Protein AF-A0A9D7NVJ6-F1 (afdb_monomer_lite)

Secondary structure (DSSP, 8-state):
--GGGGSS--S--TTS--------EEEEEEE-SSSS--EEEEEESSSB-SS--SS-EEPPPPS-TTS-EEEEE-TT--EEEEEEB-S--TT----EEEE-SSSS--EEEEEE-S-S------

pLDDT: mean 79.09, std 18.38, range [38.06, 96.06]

Sequence (122 aa):
MEESDKINDNSGGIFGGDQVVVHPMVRLKIRSTLNAYSDETVVVFHTGTPAQDGDDVLKYVFALPQAPQIATLSTNSKAMAINAYGPHENGMNVPVTVNAGVTGTYTIDVTEVGIPGFLCGS

Foldseek 3Di:
DDPVVPPPPPPDDVVNPDPPPWFKKKKKKKDDPPDDAIEIAMETAADDALADDPVWAFDDDDPDLQHKYKFWARPVRTGTRYHDHYHDDPPDDTDMDIDHSDDDDMDIDMDIPGDPDPPPDD

Radius of gyration: 20.78 Å; chains: 1; bounding box: 34×42×77 Å

Structure (mmCIF, N/CA/C/O backbone):
data_AF-A0A9D7NVJ6-F1
#
_entry.id   AF-A0A9D7NVJ6-F1
#
loop_
_atom_site.group_PDB
_atom_site.id
_atom_site.type_symbol
_atom_site.label_atom_id
_atom_site.label_alt_id
_atom_site.label_comp_id
_atom_site.label_asym_id
_atom_site.label_entity_id
_atom_site.label_seq_id
_atom_site.pdbx_PDB_ins_code
_atom_site.Cartn_x
_atom_site.Cartn_y
_atom_site.Cartn_z
_atom_site.occupancy
_atom_site.B_iso_or_equiv
_atom_site.auth_seq_id
_atom_site.auth_comp_id
_atom_site.auth_asym_id
_atom_site.auth_atom_id
_atom_site.pdbx_PDB_model_num
ATOM 1 N N . MET A 1 1 ? 0.184 -8.509 -62.268 1.00 47.75 1 MET A N 1
ATOM 2 C CA . MET A 1 1 ? 0.409 -8.578 -60.813 1.00 47.75 1 MET A CA 1
ATOM 3 C C . MET A 1 1 ? 0.486 -10.051 -60.474 1.00 47.75 1 MET A C 1
ATOM 5 O O . MET A 1 1 ? -0.468 -10.760 -60.768 1.00 47.75 1 MET A O 1
ATOM 9 N N . GLU A 1 2 ? 1.658 -10.516 -60.050 1.00 49.78 2 GLU A N 1
ATOM 10 C CA . GLU A 1 2 ? 1.921 -11.926 -59.746 1.00 49.78 2 GLU A CA 1
ATOM 11 C C . GLU A 1 2 ? 1.413 -12.289 -58.344 1.00 49.78 2 GLU A C 1
ATOM 13 O O . GLU A 1 2 ? 1.388 -11.460 -57.439 1.00 49.78 2 GLU A O 1
ATOM 18 N N . GLU A 1 3 ? 1.014 -13.547 -58.171 1.00 55.19 3 GLU A N 1
ATOM 19 C CA . GLU A 1 3 ? 0.455 -14.122 -56.936 1.00 55.19 3 GLU A CA 1
ATOM 20 C C . GLU A 1 3 ? 1.470 -14.195 -55.771 1.00 55.19 3 GLU A C 1
ATOM 22 O O . GLU A 1 3 ? 1.098 -14.432 -54.624 1.00 55.19 3 GLU A O 1
ATOM 27 N N . SER A 1 4 ? 2.743 -13.906 -56.052 1.00 52.25 4 SER A N 1
ATOM 28 C CA . SER A 1 4 ? 3.867 -13.810 -55.111 1.00 52.25 4 SER A CA 1
ATOM 29 C C . SER A 1 4 ? 3.760 -12.634 -54.129 1.00 52.25 4 SER A C 1
ATOM 31 O O . SER A 1 4 ? 4.479 -12.602 -53.135 1.00 52.25 4 SER A O 1
ATOM 33 N N . ASP A 1 5 ? 2.868 -11.674 -54.386 1.00 47.78 5 ASP A N 1
ATOM 34 C CA . ASP A 1 5 ? 2.705 -10.461 -53.569 1.00 47.78 5 ASP A CA 1
ATOM 35 C C . ASP A 1 5 ? 1.725 -10.647 -52.389 1.00 47.78 5 ASP A C 1
ATOM 37 O O . ASP A 1 5 ? 1.447 -9.722 -51.636 1.00 47.78 5 ASP A O 1
ATOM 41 N N . LYS A 1 6 ? 1.185 -11.862 -52.205 1.00 55.88 6 LYS A N 1
ATOM 42 C CA . LYS A 1 6 ? 0.266 -12.199 -51.098 1.00 55.88 6 LYS A CA 1
ATOM 43 C C . LYS A 1 6 ? 0.938 -12.831 -49.878 1.00 55.88 6 LYS A C 1
ATOM 45 O O . LYS A 1 6 ? 0.254 -13.134 -48.907 1.00 55.88 6 LYS A O 1
ATOM 50 N N . ILE A 1 7 ? 2.250 -13.063 -49.922 1.00 55.59 7 ILE A N 1
ATOM 51 C CA . ILE A 1 7 ? 2.993 -13.766 -48.856 1.00 55.59 7 ILE A CA 1
ATOM 52 C C . ILE A 1 7 ? 4.004 -12.890 -48.111 1.00 55.59 7 ILE A C 1
ATOM 54 O O . ILE A 1 7 ? 4.684 -13.394 -47.223 1.00 55.59 7 ILE A O 1
ATOM 58 N N . ASN A 1 8 ? 4.062 -11.586 -48.399 1.00 47.34 8 ASN A N 1
ATOM 59 C CA . ASN A 1 8 ? 4.894 -10.642 -47.641 1.00 47.34 8 ASN A CA 1
ATOM 60 C C . ASN A 1 8 ? 4.096 -9.676 -46.755 1.00 47.34 8 ASN A C 1
ATOM 62 O O . ASN A 1 8 ? 4.701 -8.889 -46.035 1.00 47.34 8 ASN A O 1
ATOM 66 N N . ASP A 1 9 ? 2.766 -9.785 -46.743 1.00 50.16 9 ASP A N 1
ATOM 67 C CA . ASP A 1 9 ? 1.901 -9.117 -45.769 1.00 50.16 9 ASP A CA 1
ATOM 68 C C . ASP A 1 9 ? 1.355 -10.152 -44.773 1.00 50.16 9 ASP A C 1
ATOM 70 O O . ASP A 1 9 ? 0.184 -10.523 -44.773 1.00 50.16 9 ASP A O 1
ATOM 74 N N . ASN A 1 10 ? 2.262 -10.713 -43.969 1.00 48.19 10 ASN A N 1
ATOM 75 C CA . ASN A 1 10 ? 1.908 -11.477 -42.768 1.00 48.19 10 ASN A CA 1
ATOM 76 C C . ASN A 1 10 ? 2.419 -10.772 -41.502 1.00 48.19 10 ASN A C 1
ATOM 78 O O . ASN A 1 10 ? 2.771 -11.407 -40.510 1.00 48.19 10 ASN A O 1
ATOM 82 N N . SER A 1 11 ? 2.475 -9.442 -41.532 1.00 50.22 11 SER A N 1
ATOM 83 C CA . SER A 1 11 ? 2.737 -8.608 -40.358 1.00 50.22 11 SER A CA 1
ATOM 84 C C . SER A 1 11 ? 1.427 -8.136 -39.725 1.00 50.22 11 SER A C 1
ATOM 86 O O . SER A 1 11 ? 1.185 -6.941 -39.605 1.00 50.22 11 SER A O 1
ATOM 88 N N . GLY A 1 12 ? 0.593 -9.092 -39.304 1.00 49.25 12 GLY A N 1
ATOM 89 C CA . GLY A 1 12 ? -0.551 -8.819 -38.427 1.00 49.25 12 GLY A CA 1
ATOM 90 C C . GLY A 1 12 ? -1.907 -8.863 -39.124 1.00 49.25 12 GLY A C 1
ATOM 91 O O . GLY A 1 12 ? -2.585 -7.852 -39.278 1.00 49.25 12 GLY A O 1
ATOM 92 N N . GLY A 1 13 ? -2.354 -10.066 -39.495 1.00 38.06 13 GLY A N 1
ATOM 93 C CA . GLY A 1 13 ? -3.782 -10.296 -39.713 1.00 38.06 13 GLY A CA 1
ATOM 94 C C . GLY A 1 13 ? -4.570 -10.062 -38.418 1.00 38.06 13 GLY A C 1
ATOM 95 O O . GLY A 1 13 ? -4.023 -10.151 -37.327 1.00 38.06 13 GLY A O 1
ATOM 96 N N . ILE A 1 14 ? -5.881 -9.854 -38.521 1.00 55.56 14 ILE A N 1
ATOM 97 C CA . ILE A 1 14 ? -6.827 -9.680 -37.394 1.00 55.56 14 ILE A CA 1
ATOM 98 C C . ILE A 1 14 ? -6.849 -10.853 -36.373 1.00 55.56 14 ILE A C 1
ATOM 100 O O . ILE A 1 14 ? -7.517 -10.777 -35.347 1.00 55.56 14 ILE A O 1
ATOM 104 N N . PHE A 1 15 ? -6.104 -11.932 -36.647 1.00 57.19 15 PHE A N 1
ATOM 105 C CA . PHE A 1 15 ? -5.856 -13.085 -35.767 1.00 57.19 15 PHE A CA 1
ATOM 106 C C . PHE A 1 15 ? -4.407 -13.177 -35.252 1.00 57.19 15 PHE A C 1
ATOM 108 O O . PHE A 1 15 ? -4.100 -14.026 -34.420 1.00 57.19 15 PHE A O 1
ATOM 115 N N . GLY A 1 16 ? -3.514 -12.314 -35.731 1.00 50.25 16 GLY A N 1
ATOM 116 C CA . GLY A 1 16 ? -2.175 -12.077 -35.203 1.00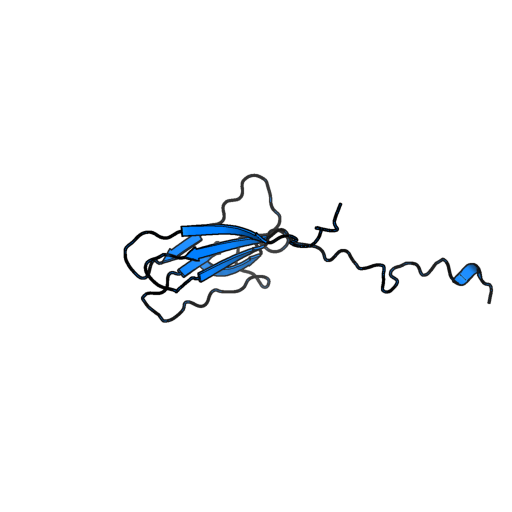 50.25 16 GLY A CA 1
ATOM 117 C C . GLY A 1 16 ? -2.262 -11.037 -34.103 1.00 50.25 1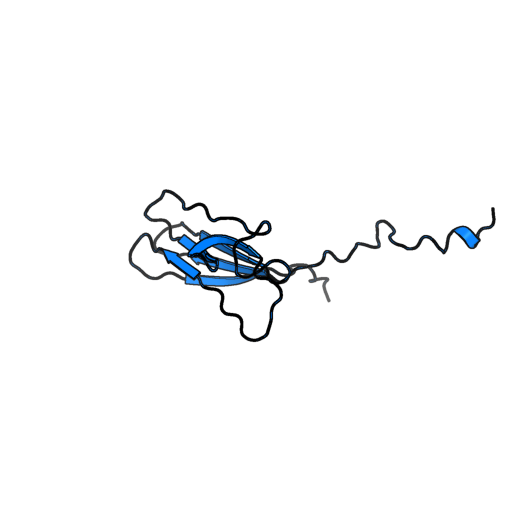6 GLY A C 1
ATOM 118 O O . GLY A 1 16 ? -1.700 -9.957 -34.239 1.00 50.25 16 GLY A O 1
ATOM 119 N N . GLY A 1 17 ? -3.052 -11.344 -33.070 1.00 45.44 17 GLY A N 1
ATOM 120 C CA . GLY A 1 17 ? -3.160 -10.485 -31.906 1.00 45.44 17 GLY A CA 1
ATOM 121 C C . GLY A 1 17 ? -1.756 -10.216 -31.400 1.00 45.44 17 GLY A C 1
ATOM 122 O O . GLY A 1 17 ? -1.062 -11.158 -31.007 1.00 45.44 17 GLY A O 1
ATOM 123 N N . ASP A 1 18 ? -1.351 -8.945 -31.437 1.00 48.22 18 ASP A N 1
ATOM 124 C CA . ASP A 1 18 ? -0.285 -8.466 -30.577 1.00 48.22 18 ASP A CA 1
ATOM 125 C C . ASP A 1 18 ? -0.547 -9.107 -29.223 1.00 48.22 18 ASP A C 1
ATOM 127 O O . ASP A 1 18 ? -1.652 -8.998 -28.676 1.00 48.22 18 ASP A O 1
ATOM 131 N N . GLN A 1 19 ? 0.426 -9.877 -28.735 1.00 49.47 19 GLN A N 1
ATOM 132 C CA . GLN A 1 19 ? 0.407 -10.304 -27.350 1.00 49.47 19 GLN A CA 1
ATOM 133 C C . GLN A 1 19 ? 0.119 -9.042 -26.555 1.00 49.47 19 GLN A C 1
ATOM 135 O O . GLN A 1 19 ? 0.939 -8.125 -26.549 1.00 49.47 19 GLN A O 1
ATOM 140 N N . VAL A 1 20 ? -1.076 -8.965 -25.958 1.00 55.19 20 VAL A N 1
ATOM 141 C CA . VAL A 1 20 ? -1.389 -7.906 -25.010 1.00 55.19 20 VAL A CA 1
ATOM 142 C C . VAL A 1 20 ? -0.276 -8.018 -23.994 1.00 55.19 20 VAL A C 1
ATOM 144 O O . VAL A 1 20 ? -0.179 -9.042 -23.317 1.00 55.19 20 VAL A O 1
ATOM 147 N N . VAL A 1 21 ? 0.639 -7.050 -23.993 1.00 54.69 21 VAL A N 1
ATOM 148 C CA . VAL A 1 21 ? 1.804 -7.101 -23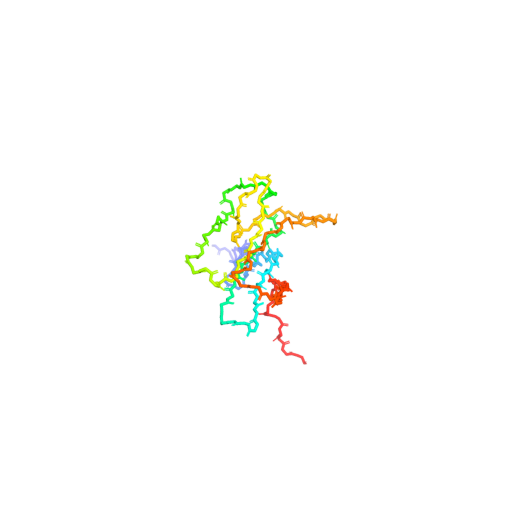.123 1.00 54.69 21 VAL A CA 1
ATOM 149 C C . VAL A 1 21 ? 1.245 -7.018 -21.713 1.00 54.69 21 VAL A C 1
ATOM 151 O O . VAL A 1 21 ? 0.795 -5.968 -21.264 1.00 54.69 21 VAL A O 1
ATOM 154 N N . VAL A 1 22 ? 1.162 -8.169 -21.049 1.00 60.31 22 VAL A N 1
ATOM 155 C CA . VAL A 1 22 ? 0.648 -8.243 -19.690 1.00 60.31 22 VAL A CA 1
ATOM 156 C C . VAL A 1 22 ? 1.775 -7.785 -18.790 1.00 60.31 22 VAL A C 1
ATOM 158 O O . VAL A 1 22 ? 2.815 -8.434 -18.683 1.00 60.31 22 VAL A O 1
ATOM 161 N N . HIS A 1 23 ? 1.575 -6.637 -18.164 1.00 70.56 23 HIS A N 1
ATOM 162 C CA . HIS A 1 23 ? 2.493 -6.127 -17.165 1.00 70.56 23 HIS A CA 1
ATOM 163 C C . HIS A 1 23 ? 2.197 -6.825 -15.838 1.00 70.56 23 HIS A C 1
ATOM 165 O O . HIS A 1 23 ? 1.031 -6.854 -15.433 1.00 70.56 23 HIS A O 1
ATOM 171 N N . PRO A 1 24 ? 3.202 -7.406 -15.162 1.00 82.50 24 PRO A N 1
ATOM 172 C CA . PRO A 1 24 ? 2.981 -7.991 -13.853 1.00 82.50 24 PRO A CA 1
ATOM 173 C C . PRO A 1 24 ? 2.498 -6.897 -12.904 1.00 82.50 24 PRO A C 1
ATOM 175 O O . PRO A 1 24 ? 3.093 -5.823 -12.810 1.00 82.50 24 PRO A O 1
ATOM 178 N N . MET A 1 25 ? 1.391 -7.162 -12.223 1.00 88.06 25 MET A N 1
ATOM 179 C CA . MET A 1 25 ? 0.783 -6.232 -11.283 1.00 88.06 25 MET A CA 1
ATOM 180 C C . MET A 1 25 ? 0.483 -6.947 -9.980 1.00 88.06 25 MET A C 1
ATOM 182 O O . MET A 1 25 ? 0.153 -8.132 -9.963 1.00 88.06 25 MET A O 1
ATOM 186 N N . VAL A 1 26 ? 0.533 -6.213 -8.878 1.00 90.81 26 VAL A N 1
ATOM 187 C CA . VAL A 1 26 ? 0.086 -6.702 -7.576 1.00 90.81 26 VAL A CA 1
ATOM 188 C C . VAL A 1 26 ? -0.963 -5.750 -7.037 1.00 90.81 26 VAL A C 1
ATOM 190 O O . VAL A 1 26 ? -0.739 -4.549 -6.911 1.00 90.81 26 VAL A O 1
ATOM 193 N N . ARG A 1 27 ? -2.125 -6.302 -6.699 1.00 94.06 27 ARG A N 1
ATOM 194 C CA . ARG A 1 27 ? -3.201 -5.595 -6.014 1.00 94.06 27 ARG A CA 1
ATOM 195 C C . ARG A 1 27 ? -3.128 -5.886 -4.529 1.00 94.06 27 ARG A C 1
ATOM 197 O O . ARG A 1 27 ? -3.109 -7.045 -4.114 1.00 94.06 27 ARG A O 1
ATOM 204 N N . LEU A 1 28 ? -3.167 -4.820 -3.743 1.00 95.31 28 LEU A N 1
ATOM 205 C CA . LEU A 1 28 ? -3.315 -4.873 -2.301 1.00 95.31 28 LEU A CA 1
ATOM 206 C C . LEU A 1 28 ? -4.723 -4.404 -1.965 1.00 95.31 28 LEU A C 1
ATOM 208 O O . LEU A 1 28 ? -5.080 -3.261 -2.249 1.00 95.31 28 LEU A O 1
ATOM 212 N N . LYS A 1 29 ? -5.518 -5.277 -1.351 1.00 95.62 29 LYS A N 1
ATOM 213 C CA . LYS A 1 29 ? -6.869 -4.955 -0.890 1.00 95.62 29 LYS A CA 1
ATOM 214 C C . LYS A 1 29 ? -6.941 -5.065 0.622 1.00 95.62 29 LYS A C 1
ATOM 216 O O . LYS A 1 29 ? -6.675 -6.131 1.164 1.00 95.62 29 LYS A O 1
ATOM 221 N N . ILE A 1 30 ? -7.362 -4.001 1.300 1.00 94.88 30 ILE A N 1
ATOM 222 C CA . ILE A 1 30 ? -7.624 -4.024 2.741 1.00 94.88 30 ILE A CA 1
ATOM 223 C C . ILE A 1 30 ? -9.113 -4.231 3.022 1.00 94.88 30 ILE A C 1
ATOM 225 O O . ILE A 1 30 ? -9.974 -3.573 2.435 1.00 94.88 30 ILE A O 1
ATOM 229 N N . ARG A 1 31 ? -9.425 -5.142 3.947 1.00 94.62 31 ARG A N 1
ATOM 230 C CA . ARG A 1 31 ? -10.789 -5.413 4.428 1.00 94.62 31 ARG A CA 1
ATOM 231 C C . ARG A 1 31 ? -10.806 -5.782 5.910 1.00 94.62 31 ARG A C 1
ATOM 233 O O . ARG A 1 31 ? -9.778 -6.117 6.493 1.00 94.62 31 ARG A O 1
ATOM 240 N N . SER A 1 32 ? -11.992 -5.754 6.511 1.00 93.12 32 SER A N 1
ATOM 241 C CA . SER A 1 32 ? -12.231 -6.226 7.879 1.00 93.12 32 SER A CA 1
ATOM 242 C C . SER A 1 32 ? -13.589 -6.912 7.989 1.00 93.12 32 SER A C 1
ATOM 244 O O . SER A 1 32 ? -14.406 -6.829 7.076 1.00 93.12 32 SER A O 1
ATOM 246 N N . THR A 1 33 ? -13.845 -7.559 9.124 1.00 93.06 33 THR A N 1
ATOM 247 C CA . THR A 1 33 ? -15.190 -8.015 9.509 1.00 93.06 33 THR A CA 1
ATOM 248 C C . THR A 1 33 ? -15.947 -6.973 10.341 1.00 93.06 33 THR A C 1
ATOM 250 O O . THR A 1 33 ? -17.066 -7.237 10.769 1.00 93.06 33 THR A O 1
ATOM 253 N N . LEU A 1 34 ? -15.344 -5.804 10.605 1.00 91.62 34 LEU A N 1
ATOM 254 C CA . LEU A 1 34 ? -15.914 -4.745 11.450 1.00 91.62 34 LEU A CA 1
ATOM 255 C C . LEU A 1 34 ? -16.986 -3.936 10.711 1.00 91.62 34 LEU A C 1
ATOM 257 O O . LEU A 1 34 ? -17.895 -3.392 11.332 1.00 91.62 34 LEU A O 1
ATOM 261 N N . ASN A 1 35 ? -16.868 -3.833 9.387 1.00 89.00 35 ASN A N 1
ATOM 262 C CA . ASN A 1 35 ? -17.821 -3.172 8.505 1.00 89.00 35 ASN A CA 1
ATOM 263 C C . ASN A 1 35 ? -17.673 -3.694 7.064 1.00 89.00 35 ASN A C 1
ATOM 265 O O . ASN A 1 35 ? -16.808 -4.516 6.776 1.00 89.00 35 ASN A O 1
ATOM 269 N N . ALA A 1 36 ? -18.529 -3.216 6.160 1.00 91.06 36 ALA A N 1
ATOM 270 C CA . ALA A 1 36 ? -18.543 -3.639 4.759 1.00 91.06 36 ALA A CA 1
ATOM 271 C C . ALA A 1 36 ? -17.578 -2.850 3.851 1.00 91.06 36 ALA A C 1
ATOM 273 O O . ALA A 1 36 ? -17.573 -3.066 2.639 1.00 91.06 36 ALA A O 1
ATOM 274 N N . TYR A 1 37 ? -16.793 -1.915 4.395 1.00 93.19 37 TYR A N 1
ATOM 275 C CA . TYR A 1 37 ? -15.900 -1.085 3.593 1.00 93.19 37 TYR A CA 1
ATOM 276 C C . TYR A 1 37 ? -14.576 -1.802 3.320 1.00 93.19 37 TYR A C 1
ATOM 278 O O . TYR A 1 37 ? -14.008 -2.482 4.178 1.00 93.19 37 TYR A O 1
ATOM 286 N N . SER A 1 38 ? -14.063 -1.605 2.111 1.00 93.12 38 SER A N 1
ATOM 287 C CA . SER A 1 38 ? -12.740 -2.054 1.690 1.00 93.12 38 SER A CA 1
ATOM 288 C C . SER A 1 38 ? -12.106 -1.005 0.797 1.00 93.12 38 SER A C 1
ATOM 290 O O . SER A 1 38 ? -12.821 -0.239 0.153 1.00 93.12 38 SER A O 1
ATOM 292 N N . ASP A 1 39 ? -10.786 -1.031 0.709 1.00 94.69 39 ASP A N 1
ATOM 293 C CA . ASP A 1 39 ? -10.021 -0.139 -0.153 1.00 94.69 39 ASP A CA 1
ATOM 294 C C . ASP A 1 39 ? -8.883 -0.906 -0.833 1.00 94.69 39 ASP A C 1
ATOM 296 O O . ASP A 1 39 ? -8.490 -1.982 -0.374 1.00 94.69 39 ASP A O 1
ATOM 300 N N . GLU A 1 40 ? -8.378 -0.384 -1.948 1.00 94.62 40 GLU A N 1
ATOM 301 C CA . GLU A 1 40 ? -7.362 -1.062 -2.748 1.00 94.62 40 GLU A CA 1
ATOM 302 C C . GLU A 1 40 ? -6.379 -0.124 -3.443 1.00 94.62 40 GLU A C 1
ATOM 304 O O . GLU A 1 40 ? -6.671 1.032 -3.748 1.00 94.62 40 GLU A O 1
ATOM 309 N N . THR A 1 41 ? -5.185 -0.646 -3.686 1.00 95.00 41 THR A N 1
ATOM 310 C CA . THR A 1 41 ? -4.125 0.005 -4.458 1.00 95.00 41 THR A CA 1
ATOM 311 C C . THR A 1 41 ? -3.422 -1.042 -5.317 1.00 95.00 41 THR A C 1
ATOM 313 O O . THR A 1 41 ? -3.411 -2.230 -4.972 1.00 95.00 41 THR A O 1
ATOM 316 N N . VAL A 1 42 ? -2.878 -0.619 -6.454 1.00 93.44 42 VAL A N 1
ATOM 317 C CA . VAL A 1 42 ? -2.215 -1.486 -7.431 1.00 93.44 42 VAL A CA 1
ATOM 318 C C . VAL A 1 42 ? -0.790 -1.005 -7.661 1.00 93.44 42 VAL A C 1
ATOM 320 O O . VAL A 1 42 ? -0.547 0.185 -7.840 1.00 93.44 42 VAL A O 1
ATOM 323 N N . VAL A 1 43 ? 0.143 -1.950 -7.696 1.00 92.00 43 VAL A N 1
ATOM 324 C CA . VAL A 1 43 ? 1.518 -1.734 -8.144 1.00 92.00 43 VAL A CA 1
ATOM 325 C C . VAL A 1 43 ? 1.687 -2.398 -9.502 1.00 92.00 43 VAL A C 1
ATOM 327 O O . VAL A 1 43 ? 1.310 -3.558 -9.660 1.00 92.00 43 VAL A O 1
ATOM 330 N N . VAL A 1 44 ? 2.247 -1.674 -10.464 1.00 90.12 44 VAL A N 1
ATOM 331 C CA . VAL A 1 44 ? 2.554 -2.154 -11.814 1.00 90.12 44 VAL A CA 1
ATOM 332 C C . VAL A 1 44 ? 4.067 -2.281 -11.949 1.00 90.12 44 VAL A C 1
ATOM 334 O O . VAL A 1 44 ? 4.789 -1.323 -11.686 1.00 90.12 44 VAL A O 1
ATOM 337 N N . PHE A 1 45 ? 4.548 -3.453 -12.363 1.00 87.06 45 PHE A N 1
ATOM 338 C CA . PHE A 1 45 ? 5.973 -3.770 -12.463 1.00 87.06 45 PHE A CA 1
ATOM 339 C C . PHE A 1 45 ? 6.440 -3.880 -13.919 1.00 87.06 45 PHE A C 1
ATOM 341 O O . PHE A 1 45 ? 6.860 -4.944 -14.382 1.00 87.06 45 PHE A O 1
ATOM 348 N N . HIS A 1 46 ? 6.329 -2.794 -14.680 1.00 81.38 46 HIS A N 1
ATOM 349 C CA . HIS A 1 46 ? 6.777 -2.778 -16.074 1.00 81.38 46 HIS A CA 1
ATOM 350 C C . HIS A 1 46 ? 7.458 -1.469 -16.450 1.00 81.38 46 HIS A C 1
ATOM 352 O O . HIS A 1 46 ? 8.662 -1.452 -16.692 1.00 81.38 46 HIS A O 1
ATOM 358 N N . THR A 1 47 ? 6.691 -0.385 -16.472 1.00 79.62 47 THR A N 1
ATOM 359 C CA . THR A 1 47 ? 7.151 0.979 -16.740 1.00 79.62 47 THR A C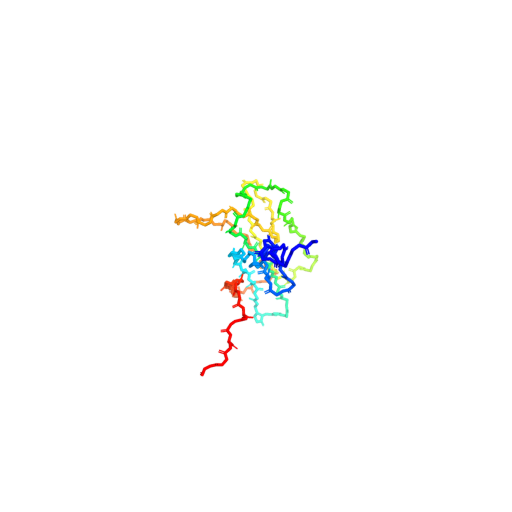A 1
ATOM 360 C C . THR A 1 47 ? 7.066 1.823 -15.475 1.00 79.62 47 THR A C 1
ATOM 362 O O . THR A 1 47 ? 6.513 1.381 -14.464 1.00 79.62 47 THR A O 1
ATOM 365 N N . GLY A 1 48 ? 7.648 3.018 -15.545 1.00 85.38 48 GLY A N 1
ATOM 366 C CA . GLY A 1 48 ? 7.654 3.996 -14.464 1.00 85.38 48 GLY A CA 1
ATOM 367 C C . GLY A 1 48 ? 8.856 3.866 -13.533 1.00 85.38 48 GLY A C 1
ATOM 368 O O . GLY A 1 48 ? 9.880 3.253 -13.867 1.00 85.38 48 GLY A O 1
ATOM 369 N N . THR A 1 49 ? 8.748 4.501 -12.372 1.00 88.00 49 THR A N 1
ATOM 370 C CA . THR A 1 49 ? 9.796 4.567 -11.355 1.00 88.00 49 THR A CA 1
ATOM 371 C C . THR A 1 49 ? 9.187 4.559 -9.949 1.00 88.00 49 THR A C 1
ATOM 373 O O . THR A 1 49 ? 8.011 4.844 -9.776 1.00 88.00 49 THR A O 1
ATOM 376 N N . PRO A 1 50 ? 9.976 4.327 -8.885 1.00 87.06 50 PRO A N 1
ATOM 377 C CA . PRO A 1 50 ? 9.491 4.508 -7.511 1.00 87.06 50 PRO A CA 1
ATOM 378 C C . PRO A 1 50 ? 9.058 5.947 -7.152 1.00 87.06 50 PRO A C 1
ATOM 380 O O . PRO A 1 50 ? 8.482 6.186 -6.083 1.00 87.06 50 PRO A O 1
ATOM 383 N N . ALA A 1 51 ? 9.414 6.935 -7.978 1.00 89.12 51 ALA A N 1
ATOM 384 C CA . ALA A 1 51 ? 9.005 8.323 -7.810 1.00 89.12 51 ALA A CA 1
ATOM 385 C C . ALA A 1 51 ? 7.680 8.581 -8.532 1.00 89.12 51 ALA A C 1
ATOM 387 O O . ALA A 1 51 ? 7.351 7.881 -9.473 1.00 89.12 51 ALA A O 1
ATOM 388 N N . GLN A 1 52 ? 6.953 9.622 -8.113 1.00 89.69 52 GLN A N 1
ATOM 389 C CA . GLN A 1 52 ? 5.720 9.995 -8.803 1.00 89.69 52 GLN A CA 1
ATOM 390 C C . GLN A 1 52 ? 6.026 10.536 -10.211 1.00 89.69 52 GLN A C 1
ATOM 392 O O . GLN A 1 52 ? 6.727 11.548 -10.325 1.00 89.69 52 GLN A O 1
ATOM 397 N N . ASP A 1 53 ? 5.420 9.953 -11.238 1.00 89.44 53 ASP A N 1
ATOM 398 C CA . ASP A 1 53 ? 5.472 10.410 -12.624 1.00 89.44 53 ASP A CA 1
ATOM 399 C C . ASP A 1 53 ? 4.076 10.452 -13.294 1.00 89.44 53 ASP A C 1
ATOM 401 O O . ASP A 1 53 ? 3.054 10.634 -12.623 1.00 89.44 53 ASP A O 1
ATOM 405 N N . GLY A 1 54 ? 4.044 10.459 -14.631 1.00 87.38 54 GLY A N 1
ATOM 406 C CA . GLY A 1 54 ? 2.817 10.565 -15.424 1.00 87.38 54 GLY A CA 1
ATOM 407 C C . GLY A 1 54 ? 2.049 9.252 -15.586 1.00 87.38 54 GLY A C 1
ATOM 408 O O . GLY A 1 54 ? 0.881 9.301 -15.970 1.00 87.38 54 GLY A O 1
ATOM 409 N N . ASP A 1 55 ? 2.678 8.116 -15.282 1.00 87.50 55 ASP A N 1
ATOM 410 C CA . ASP A 1 55 ? 2.067 6.787 -15.347 1.00 87.50 55 ASP A CA 1
ATOM 411 C C . ASP A 1 55 ? 1.376 6.416 -14.017 1.00 87.50 55 ASP A C 1
ATOM 413 O O . ASP A 1 55 ? 0.628 5.437 -13.940 1.00 87.50 55 ASP A O 1
ATOM 417 N N . ASP A 1 56 ? 1.573 7.229 -12.973 1.00 91.88 56 ASP A N 1
ATOM 418 C CA . ASP A 1 56 ? 0.960 7.055 -11.660 1.00 91.88 56 ASP A CA 1
ATOM 419 C C . ASP A 1 56 ? -0.426 7.688 -11.533 1.00 91.88 56 ASP A C 1
ATOM 421 O O . ASP A 1 56 ? -0.735 8.759 -12.065 1.00 91.88 56 ASP A O 1
ATOM 425 N N . VAL A 1 57 ? -1.248 7.083 -10.675 1.00 93.31 57 VAL A N 1
ATOM 426 C CA . VAL A 1 57 ? -2.540 7.641 -10.269 1.00 93.31 57 VAL A CA 1
ATOM 427 C C . VAL A 1 57 ? -2.510 7.969 -8.786 1.00 93.31 57 VAL A C 1
ATOM 429 O O . VAL A 1 57 ? -2.424 7.084 -7.932 1.00 93.31 57 VAL A O 1
ATOM 432 N N . LEU A 1 58 ? -2.642 9.258 -8.462 1.00 94.06 58 LEU A N 1
ATOM 433 C CA . LEU A 1 58 ? -2.766 9.716 -7.080 1.00 94.06 58 LEU A CA 1
ATOM 434 C C . LEU A 1 58 ? -4.016 9.141 -6.418 1.00 94.06 58 LEU A C 1
ATOM 436 O O . LEU A 1 58 ? -5.097 9.072 -7.006 1.00 94.06 58 LEU A O 1
ATOM 440 N N . LYS A 1 59 ? -3.870 8.761 -5.151 1.00 93.00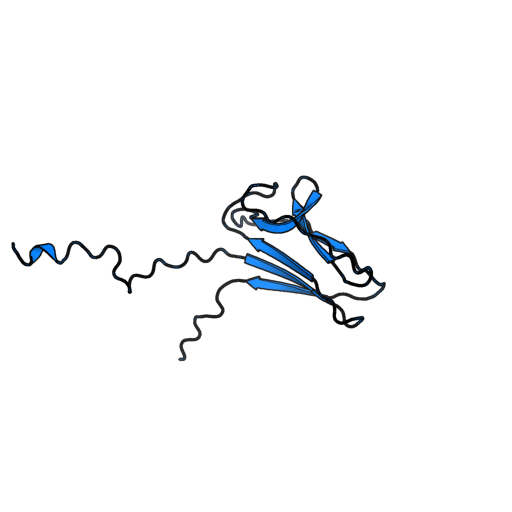 59 LYS A N 1
ATOM 441 C CA . LYS A 1 59 ? -4.977 8.232 -4.373 1.00 93.00 59 LYS A CA 1
ATOM 442 C C . LYS A 1 59 ? -5.853 9.352 -3.836 1.00 93.00 59 LYS A C 1
ATOM 444 O O . LYS A 1 59 ? -5.386 10.225 -3.107 1.00 93.00 59 LYS A O 1
ATOM 449 N N . TYR A 1 60 ? -7.148 9.252 -4.115 1.00 86.62 60 TYR A N 1
ATOM 450 C CA . TYR A 1 60 ? -8.159 10.022 -3.407 1.00 86.62 60 TYR A CA 1
ATOM 451 C C . TYR A 1 60 ? -8.648 9.255 -2.184 1.00 86.62 60 TYR A C 1
ATOM 453 O O . TYR A 1 60 ? -9.017 8.085 -2.246 1.00 86.62 60 TYR A O 1
ATOM 461 N N . VAL A 1 61 ? -8.626 9.950 -1.057 1.00 79.06 61 VAL A N 1
ATOM 462 C CA . VAL A 1 61 ? -9.018 9.438 0.251 1.00 79.06 61 VAL A CA 1
ATOM 463 C C . VAL A 1 61 ? -10.523 9.644 0.416 1.00 79.06 61 VAL A C 1
ATOM 465 O O . VAL A 1 61 ? -11.018 10.763 0.271 1.00 79.06 61 VAL A O 1
ATOM 468 N N . PHE A 1 62 ? -11.266 8.577 0.716 1.00 71.56 62 PHE A N 1
ATOM 469 C CA . PHE A 1 62 ? -12.704 8.680 0.976 1.00 71.56 62 PHE A CA 1
ATOM 470 C C . PHE A 1 62 ? -12.983 9.440 2.280 1.00 71.56 62 PHE A C 1
ATOM 472 O O . PHE A 1 62 ? -12.299 9.248 3.283 1.00 71.56 62 PHE A O 1
ATOM 479 N N . ALA A 1 63 ? -14.044 10.251 2.289 1.00 74.50 63 ALA A N 1
ATOM 480 C CA . ALA A 1 63 ? -14.437 11.079 3.434 1.00 74.50 63 ALA A CA 1
ATOM 481 C C . ALA A 1 63 ? -15.148 10.312 4.571 1.00 74.50 63 ALA A C 1
ATOM 483 O O . ALA A 1 63 ? -15.620 10.933 5.519 1.00 74.50 63 ALA A O 1
ATOM 484 N N . LEU A 1 64 ? -15.269 8.981 4.482 1.00 87.38 64 LEU A N 1
ATOM 485 C CA . LEU A 1 64 ? -15.932 8.163 5.500 1.00 87.38 64 LEU A CA 1
ATOM 486 C C . LEU A 1 64 ? -14.925 7.744 6.582 1.00 87.38 64 LEU A C 1
ATOM 488 O O . LEU A 1 64 ? -14.069 6.908 6.293 1.00 87.38 64 LEU A O 1
ATOM 492 N N . PRO A 1 65 ? -15.044 8.235 7.834 1.00 86.62 65 PRO A N 1
ATOM 493 C CA . PRO A 1 65 ? -14.023 8.008 8.862 1.00 86.62 65 PRO A CA 1
ATOM 494 C C . PRO A 1 65 ? -13.825 6.541 9.244 1.00 86.62 65 PRO A C 1
ATOM 496 O O . PRO A 1 65 ? -12.763 6.170 9.712 1.00 86.62 65 PRO A O 1
ATOM 499 N N . GLN A 1 66 ? -14.845 5.707 9.047 1.00 89.12 66 GLN A N 1
ATOM 500 C CA . GLN A 1 66 ? -14.846 4.288 9.410 1.00 89.12 66 GLN A CA 1
ATOM 501 C C . GLN A 1 66 ? -14.311 3.356 8.309 1.00 89.12 66 GLN A C 1
ATOM 503 O O . GLN A 1 66 ? -14.130 2.159 8.551 1.00 89.12 66 GLN A O 1
ATOM 508 N N . ALA A 1 67 ? -14.100 3.870 7.093 1.00 91.44 67 ALA A N 1
ATOM 509 C CA . ALA A 1 67 ? -13.596 3.075 5.981 1.00 91.44 67 ALA A CA 1
ATOM 510 C C . ALA A 1 67 ? -12.073 2.906 6.115 1.00 91.44 67 ALA A C 1
ATOM 512 O O . ALA A 1 67 ? -11.374 3.910 6.266 1.00 91.44 67 ALA A O 1
ATOM 513 N N . PRO A 1 68 ? -11.536 1.671 6.070 1.00 93.50 68 PRO A N 1
ATOM 514 C CA . PRO A 1 68 ? -10.093 1.490 6.017 1.00 93.50 68 PRO A CA 1
ATOM 515 C C . PRO A 1 68 ? -9.532 2.016 4.703 1.00 93.50 68 PRO A C 1
ATOM 517 O O . PRO A 1 68 ? -10.224 2.015 3.686 1.00 93.50 68 PRO A O 1
ATOM 520 N N . GLN A 1 69 ? -8.269 2.426 4.728 1.00 94.38 69 GLN A N 1
ATOM 521 C CA . GLN A 1 69 ? -7.579 2.948 3.557 1.00 94.38 69 GLN A CA 1
ATOM 522 C C . GLN A 1 69 ? -6.190 2.339 3.441 1.00 94.38 69 GLN A C 1
ATOM 524 O O . GLN A 1 69 ? -5.503 2.148 4.447 1.00 94.38 69 GLN A O 1
ATOM 529 N N . ILE A 1 70 ? -5.776 2.056 2.212 1.00 95.31 70 ILE A N 1
ATOM 530 C CA . ILE A 1 70 ? -4.450 1.533 1.886 1.00 95.31 70 ILE A CA 1
ATOM 531 C C . ILE A 1 70 ? -3.895 2.252 0.665 1.00 95.31 70 ILE A C 1
ATOM 533 O O . ILE A 1 70 ? -4.595 2.421 -0.323 1.00 95.31 70 ILE A O 1
ATOM 537 N N . ALA A 1 71 ? -2.640 2.672 0.689 1.00 95.19 71 ALA A N 1
ATOM 538 C CA . ALA A 1 71 ? -2.003 3.255 -0.488 1.00 95.19 71 ALA A CA 1
ATOM 539 C C . ALA A 1 71 ? -0.545 2.840 -0.558 1.00 95.19 71 ALA A C 1
ATOM 541 O O . ALA A 1 71 ? 0.100 2.674 0.476 1.00 95.19 71 ALA A O 1
ATOM 542 N N . THR A 1 72 ? -0.007 2.743 -1.763 1.00 94.81 72 THR A N 1
ATOM 543 C CA . THR A 1 72 ? 1.442 2.733 -1.955 1.00 94.81 72 THR A CA 1
ATOM 544 C C . THR A 1 72 ? 1.956 4.167 -1.912 1.00 94.81 72 THR A C 1
ATOM 546 O O . THR A 1 72 ? 1.222 5.105 -2.242 1.00 94.81 72 THR A O 1
ATOM 549 N N . LEU A 1 73 ? 3.202 4.353 -1.492 1.00 94.75 73 LEU A N 1
ATOM 550 C CA . LEU A 1 73 ? 3.804 5.677 -1.362 1.00 94.75 73 LEU A CA 1
ATOM 551 C C . LEU A 1 73 ? 4.902 5.888 -2.398 1.00 94.75 73 LEU A C 1
ATOM 553 O O . LEU A 1 73 ? 5.762 5.031 -2.584 1.00 94.75 73 LEU A O 1
ATOM 557 N N . SER A 1 74 ? 4.885 7.062 -3.028 1.00 91.69 74 SER A N 1
ATOM 558 C CA . SER A 1 74 ? 6.014 7.529 -3.840 1.00 91.69 74 SER A CA 1
ATOM 559 C C . SER A 1 74 ? 7.193 7.868 -2.923 1.00 91.69 74 SER A C 1
ATOM 561 O O . SER A 1 74 ? 7.003 8.088 -1.722 1.00 91.69 74 SER A O 1
ATOM 563 N N . THR A 1 75 ? 8.380 8.063 -3.489 1.00 89.88 75 THR A N 1
ATOM 564 C CA . THR A 1 75 ? 9.559 8.592 -2.769 1.00 89.88 75 THR A CA 1
ATOM 565 C C . THR A 1 75 ? 9.308 9.902 -2.005 1.00 89.88 75 THR A C 1
ATOM 567 O O . THR A 1 75 ? 9.968 10.159 -1.002 1.00 89.88 75 THR A O 1
ATOM 570 N N . ASN A 1 76 ? 8.321 10.703 -2.421 1.00 89.00 76 ASN A N 1
ATOM 571 C CA . ASN A 1 76 ? 7.913 11.952 -1.765 1.00 89.00 76 ASN A CA 1
ATOM 572 C C . ASN A 1 76 ? 6.706 11.781 -0.817 1.00 89.00 76 ASN A C 1
ATOM 574 O O . ASN A 1 76 ? 6.008 12.752 -0.520 1.00 89.00 76 ASN A O 1
ATOM 578 N N . SER A 1 77 ? 6.405 10.554 -0.383 1.00 91.19 77 SER A N 1
ATOM 579 C CA . SER A 1 77 ? 5.308 10.210 0.540 1.00 91.19 77 SER A CA 1
ATOM 580 C C . SER A 1 77 ? 3.891 10.528 0.047 1.00 91.19 77 SER A C 1
ATOM 582 O O . SER A 1 77 ? 2.945 10.543 0.835 1.00 91.19 77 SER A O 1
ATOM 584 N N . LYS A 1 78 ? 3.701 10.759 -1.255 1.00 92.44 78 LYS A N 1
ATOM 585 C CA . LYS A 1 78 ? 2.360 10.870 -1.841 1.00 92.44 78 LYS A CA 1
ATOM 586 C C . LYS A 1 78 ? 1.702 9.501 -1.968 1.00 92.44 78 LYS A C 1
ATOM 588 O O . LYS A 1 78 ? 2.341 8.548 -2.407 1.00 92.44 78 LYS A O 1
ATOM 593 N N . ALA A 1 79 ? 0.424 9.441 -1.603 1.00 94.44 79 ALA A N 1
ATOM 594 C CA . ALA A 1 79 ? -0.398 8.244 -1.702 1.00 94.44 79 ALA A CA 1
ATOM 595 C C . ALA A 1 79 ? -0.828 7.991 -3.153 1.00 94.44 79 ALA A C 1
ATOM 597 O O . ALA A 1 79 ? -1.340 8.893 -3.819 1.00 94.44 79 ALA A O 1
ATOM 598 N N . MET A 1 80 ? -0.659 6.755 -3.616 1.00 94.00 80 MET A N 1
ATOM 599 C CA . MET A 1 80 ? -0.976 6.329 -4.978 1.00 94.00 80 MET A CA 1
ATOM 600 C C . MET A 1 80 ? -2.004 5.194 -4.971 1.00 94.00 80 MET A C 1
ATOM 602 O O . MET A 1 80 ? -1.965 4.274 -4.147 1.00 94.00 80 MET A O 1
ATOM 606 N N . ALA A 1 81 ? -2.983 5.312 -5.865 1.00 92.44 81 ALA A N 1
ATOM 607 C CA . ALA A 1 81 ? -3.979 4.286 -6.143 1.00 92.44 81 ALA A CA 1
ATOM 608 C C . ALA A 1 81 ? -3.454 3.292 -7.183 1.00 92.44 81 ALA A C 1
ATOM 610 O O . ALA A 1 81 ? -3.709 2.097 -7.053 1.00 92.44 81 ALA A O 1
ATOM 611 N N . ILE A 1 82 ? -2.693 3.785 -8.162 1.00 91.56 82 ILE A N 1
ATOM 612 C CA . ILE A 1 82 ? -1.919 2.981 -9.110 1.00 91.56 82 ILE A CA 1
ATOM 613 C C . ILE A 1 82 ? -0.496 3.531 -9.096 1.00 91.56 82 ILE A C 1
ATOM 615 O O . ILE A 1 82 ? -0.320 4.743 -9.206 1.00 91.56 82 ILE A O 1
ATOM 619 N N . ASN A 1 83 ? 0.476 2.646 -8.909 1.00 92.38 83 ASN A N 1
ATOM 620 C CA . ASN A 1 83 ? 1.892 2.967 -8.795 1.00 92.38 83 ASN A CA 1
ATOM 621 C C . ASN A 1 83 ? 2.687 2.197 -9.849 1.00 92.38 83 ASN A C 1
ATOM 623 O O . ASN A 1 83 ? 2.849 0.978 -9.723 1.00 92.38 83 ASN A O 1
ATOM 627 N N . ALA A 1 84 ? 3.146 2.895 -10.879 1.00 91.00 84 ALA A N 1
ATOM 628 C CA . ALA A 1 84 ? 3.994 2.348 -11.925 1.00 91.00 84 ALA A CA 1
ATOM 629 C C . ALA A 1 84 ? 5.440 2.302 -11.416 1.00 91.00 84 ALA A C 1
ATOM 631 O O . ALA A 1 84 ? 6.237 3.202 -11.638 1.00 91.00 84 ALA A O 1
ATOM 632 N N . TYR A 1 85 ? 5.789 1.242 -10.687 1.00 88.56 85 TYR A N 1
ATOM 633 C CA . TYR A 1 85 ? 7.030 1.203 -9.906 1.00 88.56 85 TYR A CA 1
ATOM 634 C C . TYR A 1 85 ? 8.283 0.886 -10.736 1.00 88.56 85 TYR A C 1
ATOM 636 O O . TYR A 1 85 ? 9.399 0.899 -10.212 1.00 88.56 85 TYR A O 1
ATOM 644 N N . GLY A 1 86 ? 8.109 0.590 -12.025 1.00 85.00 86 GLY A N 1
ATOM 645 C CA . GLY A 1 86 ? 9.169 0.137 -12.916 1.00 85.00 86 GLY A CA 1
ATOM 646 C C . GLY A 1 86 ? 9.403 -1.381 -12.887 1.00 85.00 86 GLY A C 1
ATOM 647 O O . GLY A 1 86 ? 8.668 -2.129 -12.237 1.00 85.00 86 GLY A O 1
ATOM 648 N N . PRO A 1 87 ? 10.409 -1.872 -13.631 1.00 81.75 87 PRO A N 1
ATOM 649 C CA . PRO A 1 87 ? 10.676 -3.300 -13.783 1.00 81.75 87 PRO A CA 1
ATOM 650 C C . PRO A 1 87 ? 10.952 -4.006 -12.449 1.00 81.75 87 PRO A C 1
ATOM 652 O O . PRO A 1 87 ? 11.665 -3.490 -11.591 1.00 81.75 87 PRO A O 1
ATOM 655 N N . HIS A 1 88 ? 10.431 -5.225 -12.292 1.00 71.75 88 HIS A N 1
ATOM 656 C CA . HIS A 1 88 ? 10.691 -6.054 -11.115 1.00 71.75 88 HIS A CA 1
ATOM 657 C C . HIS A 1 88 ? 12.148 -6.561 -11.094 1.00 71.75 88 HIS A C 1
ATOM 659 O O . HIS A 1 88 ? 12.483 -7.560 -11.734 1.00 71.75 88 HIS A O 1
ATOM 665 N N . GLU A 1 89 ? 13.010 -5.893 -10.327 1.00 67.31 89 GLU A N 1
ATOM 666 C CA . GLU A 1 89 ? 14.339 -6.392 -9.958 1.00 67.31 89 GLU A CA 1
ATOM 667 C C . GLU A 1 89 ? 14.280 -7.233 -8.667 1.00 67.31 89 GLU A C 1
ATOM 669 O O . GLU A 1 89 ? 13.379 -7.077 -7.838 1.00 67.31 89 GLU A O 1
ATOM 674 N N . ASN A 1 90 ? 15.238 -8.146 -8.472 1.00 59.62 90 ASN A N 1
ATOM 675 C CA . ASN A 1 90 ? 15.286 -8.993 -7.276 1.00 59.62 90 ASN A CA 1
ATOM 676 C C . ASN A 1 90 ? 15.371 -8.148 -5.990 1.00 59.62 90 ASN A C 1
ATOM 678 O O . ASN A 1 90 ? 16.355 -7.444 -5.779 1.00 59.62 90 ASN A O 1
ATOM 682 N N . GLY A 1 91 ? 14.389 -8.297 -5.090 1.00 65.44 91 GLY A N 1
ATOM 683 C CA . GLY A 1 91 ? 14.420 -7.692 -3.751 1.00 65.44 91 GLY A CA 1
ATOM 684 C C . GLY A 1 91 ? 13.868 -6.265 -3.675 1.00 65.44 91 GLY A C 1
ATOM 685 O O . GLY A 1 91 ? 14.502 -5.382 -3.100 1.00 65.44 91 GLY A O 1
ATOM 686 N N . MET A 1 92 ? 12.681 -6.035 -4.232 1.00 77.25 92 MET A N 1
ATOM 687 C CA . MET A 1 92 ? 12.026 -4.729 -4.231 1.00 77.25 92 MET A CA 1
ATOM 688 C C . MET A 1 92 ? 11.224 -4.460 -2.947 1.00 77.25 92 MET A C 1
ATOM 690 O O . MET A 1 92 ? 10.477 -5.313 -2.474 1.00 77.25 92 MET A O 1
ATOM 694 N N . ASN A 1 93 ? 11.329 -3.237 -2.422 1.00 86.06 93 ASN A N 1
ATOM 695 C CA . ASN A 1 93 ? 10.534 -2.761 -1.290 1.00 86.06 93 ASN A CA 1
ATOM 696 C C . ASN A 1 93 ? 9.583 -1.664 -1.767 1.00 86.06 93 ASN A C 1
ATOM 698 O O . ASN A 1 93 ? 10.054 -0.606 -2.180 1.00 86.06 93 ASN A O 1
ATOM 702 N N . VAL A 1 94 ? 8.272 -1.896 -1.680 1.00 89.75 94 VAL A N 1
ATOM 703 C CA . VAL A 1 94 ? 7.242 -0.893 -1.986 1.00 89.75 94 VAL A CA 1
ATOM 704 C C . VAL A 1 94 ? 6.647 -0.389 -0.669 1.00 89.75 94 VAL A C 1
ATOM 706 O O . VAL A 1 94 ? 5.981 -1.162 0.026 1.00 89.75 94 VAL A O 1
ATOM 709 N N . PRO A 1 95 ? 6.874 0.877 -0.280 1.00 92.50 95 PRO A N 1
ATOM 710 C CA . PRO A 1 95 ? 6.304 1.414 0.947 1.00 92.50 95 PRO A CA 1
ATOM 711 C C . PRO A 1 95 ? 4.781 1.542 0.838 1.00 92.50 95 PRO A C 1
ATOM 713 O O . PRO A 1 95 ? 4.252 2.009 -0.174 1.00 92.50 95 PRO A O 1
ATOM 716 N N . VAL A 1 96 ? 4.075 1.167 1.905 1.00 93.88 96 VAL A N 1
ATOM 717 C CA . VAL A 1 96 ? 2.611 1.230 1.987 1.00 93.88 96 VAL A CA 1
ATOM 718 C C . VAL A 1 96 ? 2.167 1.979 3.237 1.00 93.88 96 VAL A C 1
ATOM 720 O O . VAL A 1 96 ? 2.797 1.889 4.289 1.00 93.88 96 VAL A O 1
ATOM 723 N N . THR A 1 97 ? 1.061 2.705 3.130 1.00 94.19 97 THR A N 1
ATOM 724 C CA . THR A 1 97 ? 0.347 3.294 4.265 1.00 94.19 97 THR A CA 1
ATOM 725 C C . THR A 1 97 ? -0.965 2.560 4.485 1.00 94.19 97 THR A C 1
ATOM 727 O O . THR A 1 97 ? -1.626 2.153 3.528 1.00 94.19 97 THR A O 1
ATOM 730 N N . VAL A 1 98 ? -1.336 2.402 5.754 1.00 92.62 98 VAL A N 1
ATOM 731 C CA . VAL A 1 98 ? -2.604 1.817 6.183 1.00 92.62 98 VAL A CA 1
ATOM 732 C C . VAL A 1 98 ? -3.235 2.750 7.203 1.00 92.62 98 VAL A C 1
ATOM 734 O O . VAL A 1 98 ? -2.629 3.056 8.228 1.00 92.62 98 VAL A O 1
ATOM 737 N N . ASN A 1 99 ? -4.466 3.174 6.938 1.00 92.44 99 ASN A N 1
ATOM 738 C CA . ASN A 1 99 ? -5.281 3.928 7.878 1.00 92.44 99 ASN A CA 1
ATOM 739 C C . ASN A 1 99 ? -6.516 3.100 8.241 1.00 92.44 99 ASN A C 1
ATOM 741 O O . ASN A 1 99 ? -7.402 2.880 7.414 1.00 92.44 99 ASN A O 1
ATOM 745 N N . ALA A 1 100 ? -6.551 2.614 9.478 1.00 89.50 100 ALA A N 1
ATOM 746 C CA . ALA A 1 100 ? -7.689 1.900 10.028 1.00 89.50 100 ALA A CA 1
ATOM 747 C C . ALA A 1 100 ? -8.651 2.908 10.667 1.00 89.50 100 ALA A C 1
ATOM 749 O O . ALA A 1 100 ? -8.366 3.458 11.728 1.00 89.50 100 ALA A O 1
ATOM 750 N N . GLY A 1 101 ? -9.800 3.135 10.028 1.00 85.94 101 GLY A N 1
ATOM 751 C CA . GLY A 1 101 ? -10.810 4.077 10.518 1.00 85.94 101 GLY A CA 1
ATOM 752 C C . GLY A 1 101 ? -11.439 3.708 11.869 1.00 85.94 101 GLY A C 1
ATOM 753 O O . GLY A 1 101 ? -11.980 4.563 12.567 1.00 85.94 101 GLY A O 1
ATOM 754 N N . VAL A 1 102 ? -11.368 2.432 12.255 1.00 91.38 102 VAL A N 1
ATOM 755 C CA . VAL A 1 102 ? -11.816 1.920 13.555 1.00 91.38 102 VAL A CA 1
ATOM 756 C C . VAL A 1 102 ? -10.794 0.926 14.106 1.00 91.38 102 VAL A C 1
ATOM 758 O O . VAL A 1 102 ? -10.133 0.216 13.352 1.00 91.38 102 VAL A O 1
ATOM 761 N N . THR A 1 103 ? -10.658 0.851 15.429 1.00 94.25 103 THR A N 1
ATOM 762 C CA . THR A 1 103 ? -9.727 -0.092 16.064 1.00 94.25 103 THR A CA 1
ATOM 763 C C . THR A 1 103 ? -10.180 -1.535 15.855 1.00 94.25 103 THR A C 1
ATOM 765 O O . THR A 1 103 ?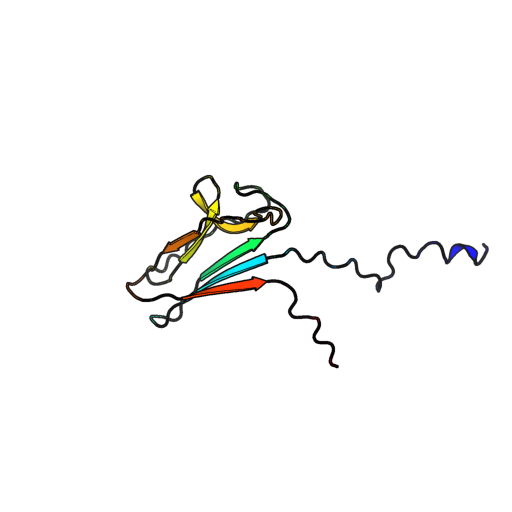 -11.315 -1.890 16.172 1.00 94.25 103 THR A O 1
ATOM 768 N N . GLY A 1 104 ? -9.267 -2.388 15.394 1.00 93.69 104 GLY A N 1
ATOM 769 C CA . GLY A 1 104 ? -9.474 -3.829 15.317 1.00 93.69 104 GLY A CA 1
ATOM 770 C C . GLY A 1 104 ? -8.527 -4.501 14.328 1.00 93.69 104 GLY A C 1
ATOM 771 O O . GLY A 1 104 ? -7.483 -3.953 13.977 1.00 93.69 104 GLY A O 1
ATOM 772 N N . THR A 1 105 ? -8.885 -5.709 13.899 1.00 95.56 105 THR A N 1
ATOM 773 C CA . THR A 1 105 ? -8.062 -6.518 12.993 1.00 95.56 105 THR A CA 1
ATOM 774 C C . THR A 1 105 ? -8.487 -6.324 11.542 1.00 95.56 105 THR A C 1
ATOM 776 O O . THR A 1 105 ? -9.666 -6.440 11.203 1.00 95.56 105 THR A O 1
ATOM 779 N N . TYR A 1 106 ? -7.499 -6.086 10.681 1.00 95.50 106 TYR A N 1
ATOM 780 C CA . TYR A 1 106 ? -7.664 -5.955 9.238 1.00 95.50 106 TYR A CA 1
ATOM 781 C C . TYR A 1 106 ? -6.871 -7.036 8.515 1.00 95.50 106 TYR A C 1
ATOM 783 O O . TYR A 1 106 ? -5.832 -7.494 8.989 1.00 95.50 106 TYR A O 1
ATOM 791 N N . THR A 1 107 ? -7.363 -7.422 7.346 1.00 96.06 107 THR A N 1
ATOM 792 C CA . THR A 1 107 ? -6.679 -8.328 6.429 1.00 96.06 107 THR A CA 1
ATOM 793 C C . THR A 1 107 ? -6.307 -7.551 5.180 1.00 96.06 107 THR A C 1
ATOM 795 O O . THR A 1 107 ? -7.153 -6.856 4.614 1.00 96.06 107 THR A O 1
ATOM 798 N N . ILE A 1 108 ? -5.048 -7.675 4.763 1.00 95.75 108 ILE A N 1
ATOM 799 C CA . ILE A 1 108 ? -4.576 -7.192 3.468 1.00 95.75 108 ILE A CA 1
ATOM 800 C C . ILE A 1 108 ? -4.412 -8.418 2.579 1.00 95.75 108 ILE A C 1
ATOM 802 O O . ILE A 1 108 ? -3.535 -9.245 2.819 1.00 95.75 108 ILE A O 1
ATOM 806 N N . ASP A 1 109 ? -5.279 -8.547 1.582 1.00 95.31 109 ASP A N 1
ATOM 807 C CA . ASP A 1 109 ? -5.138 -9.563 0.550 1.00 95.31 109 ASP A CA 1
ATOM 808 C C . ASP A 1 109 ? -4.166 -9.032 -0.509 1.00 95.31 109 ASP A C 1
ATOM 810 O O . ASP A 1 109 ? -4.369 -7.950 -1.068 1.00 95.31 109 ASP A O 1
ATOM 814 N N . VAL A 1 110 ? -3.111 -9.798 -0.782 1.00 93.50 110 VAL A N 1
ATOM 815 C CA . VAL A 1 110 ? -2.141 -9.512 -1.842 1.00 93.50 110 VAL A CA 1
ATOM 816 C C . VAL A 1 110 ? -2.421 -10.481 -2.976 1.00 93.50 110 VAL A C 1
ATOM 818 O O . VAL A 1 110 ? -2.332 -11.692 -2.794 1.00 93.50 110 VAL A O 1
ATOM 821 N N . THR A 1 111 ? -2.824 -9.955 -4.128 1.00 91.94 111 THR A N 1
ATOM 822 C CA . THR A 1 111 ? -3.169 -10.772 -5.296 1.00 91.94 111 THR A CA 1
ATOM 823 C C . THR A 1 111 ? -2.350 -10.317 -6.487 1.00 91.94 111 THR A C 1
ATOM 825 O O . THR A 1 111 ? -2.323 -9.125 -6.796 1.00 91.94 111 THR A O 1
ATOM 828 N N . GLU A 1 112 ? -1.705 -11.256 -7.168 1.00 86.62 112 GLU A N 1
ATOM 829 C CA . GLU A 1 112 ? -1.149 -10.991 -8.488 1.00 86.62 112 GLU A CA 1
ATOM 830 C C . GLU A 1 112 ? -2.299 -10.713 -9.461 1.00 86.62 112 GLU A C 1
ATOM 832 O O . GLU A 1 112 ? -3.271 -11.466 -9.547 1.00 86.62 112 GLU A O 1
ATOM 837 N N . VAL A 1 113 ? -2.210 -9.595 -10.169 1.00 75.69 113 VAL A N 1
ATOM 838 C CA . VAL A 1 113 ? -3.141 -9.231 -11.229 1.00 75.69 113 VAL A CA 1
ATOM 839 C C . VAL A 1 113 ? -2.433 -9.523 -12.549 1.00 75.69 113 VAL A C 1
ATOM 841 O O . VAL A 1 113 ? -1.821 -8.659 -13.164 1.00 75.69 113 VAL A O 1
ATOM 844 N N . GLY A 1 114 ? -2.491 -10.796 -12.936 1.00 67.00 114 GLY A N 1
ATOM 845 C CA . GLY A 1 114 ? -1.957 -11.374 -14.167 1.00 67.00 114 GLY A CA 1
ATOM 846 C C . GLY A 1 114 ? -2.798 -12.602 -14.540 1.00 67.00 114 GLY A C 1
ATOM 847 O O . GLY A 1 114 ? -3.185 -13.365 -13.664 1.00 67.00 114 GLY A O 1
ATOM 848 N N . ILE A 1 115 ? -3.183 -12.702 -15.818 1.00 55.44 115 ILE A N 1
ATOM 849 C CA . ILE A 1 115 ? -4.140 -13.637 -16.459 1.00 55.44 115 ILE A CA 1
ATOM 850 C C . ILE A 1 115 ? -4.973 -14.578 -15.536 1.00 55.44 115 ILE A C 1
ATOM 852 O O . ILE A 1 115 ? -4.516 -15.665 -15.186 1.00 55.44 115 ILE A O 1
ATOM 856 N N . PRO A 1 116 ? -6.286 -14.319 -15.347 1.00 41.19 116 PRO A N 1
ATOM 857 C CA . PRO A 1 116 ? -7.313 -15.359 -15.320 1.00 41.19 116 PRO A CA 1
ATOM 858 C C . PRO A 1 116 ? -7.838 -15.567 -16.754 1.00 41.19 116 PRO A C 1
ATOM 860 O O . PRO A 1 116 ? -8.742 -14.865 -17.198 1.00 41.19 116 PRO A O 1
ATOM 863 N N . GLY A 1 117 ? -7.234 -16.473 -17.528 1.00 43.38 117 GLY A N 1
ATOM 864 C CA . GLY A 1 117 ? -7.512 -16.516 -18.975 1.00 43.38 117 GLY A CA 1
ATOM 865 C C . GLY A 1 117 ? -6.791 -17.555 -19.839 1.00 43.38 117 GLY A C 1
ATOM 866 O O . GLY A 1 117 ? -6.903 -17.475 -21.054 1.00 43.38 117 GLY A O 1
ATOM 867 N N . PHE A 1 118 ? -6.118 -18.555 -19.261 1.00 42.81 118 PHE A N 1
ATOM 868 C CA . PHE A 1 118 ? -5.741 -19.779 -19.989 1.00 42.81 118 PHE A CA 1
ATOM 869 C C . PHE A 1 118 ? -6.123 -21.045 -19.210 1.00 42.81 118 PHE A C 1
ATOM 871 O O . PHE A 1 118 ? -5.339 -21.975 -19.070 1.00 42.81 118 PHE A O 1
ATOM 878 N N . LEU A 1 119 ? -7.371 -21.120 -18.742 1.00 45.12 119 LEU A N 1
ATOM 879 C CA . LEU A 1 119 ? -8.037 -22.421 -18.639 1.00 45.12 119 LEU A CA 1
ATOM 880 C C . LEU A 1 119 ? -8.750 -22.681 -19.970 1.00 45.12 119 LEU A C 1
ATOM 882 O O . LEU A 1 119 ? -9.969 -22.573 -20.068 1.00 45.12 119 LEU A O 1
ATOM 886 N N . CYS A 1 120 ? -7.983 -22.996 -21.017 1.00 44.41 120 CYS A N 1
ATOM 887 C CA . CYS A 1 120 ? -8.528 -23.877 -22.042 1.00 44.41 120 CYS A CA 1
ATOM 888 C C . CYS A 1 120 ? -8.462 -25.279 -21.444 1.00 44.41 120 CYS A C 1
ATOM 890 O O . CYS A 1 120 ? -7.389 -25.707 -21.024 1.00 44.41 120 CYS A O 1
ATOM 892 N N . GLY A 1 121 ? -9.615 -25.937 -21.339 1.00 48.41 121 GLY A N 1
ATOM 893 C CA . GLY A 1 121 ? -9.721 -27.272 -20.773 1.00 48.41 121 GLY A CA 1
ATOM 894 C C . GLY A 1 121 ? -8.694 -28.233 -21.362 1.00 48.41 121 GLY A C 1
ATOM 895 O O . GLY A 1 121 ? -8.443 -28.235 -22.569 1.00 48.41 121 GLY A O 1
ATOM 896 N N . SER A 1 122 ? -8.147 -29.061 -20.485 1.00 39.47 122 SER A N 1
ATOM 897 C CA . SER A 1 122 ? -7.581 -30.356 -20.831 1.00 39.47 122 SER A CA 1
ATOM 898 C C . SER A 1 122 ? -8.187 -31.379 -19.890 1.00 39.47 122 SER A C 1
ATOM 900 O O . SER A 1 122 ? -8.020 -31.165 -18.666 1.00 39.47 122 SER A O 1
#